Protein AF-A0A817QQA0-F1 (afdb_monomer_lite)

Structure (mmCIF, N/CA/C/O backbone):
data_AF-A0A817QQA0-F1
#
_entry.id   AF-A0A817QQA0-F1
#
loop_
_atom_site.group_PDB
_atom_site.id
_atom_site.type_symbol
_atom_site.label_atom_id
_atom_site.label_alt_id
_atom_site.label_comp_id
_atom_site.label_asym_id
_atom_site.label_entity_id
_atom_site.label_seq_id
_atom_site.pdbx_PDB_ins_code
_atom_site.Cartn_x
_atom_site.Cartn_y
_atom_site.Cartn_z
_atom_site.occupancy
_atom_site.B_iso_or_equiv
_atom_site.auth_seq_id
_atom_site.auth_comp_id
_atom_site.auth_asym_id
_atom_site.auth_atom_id
_atom_site.pdbx_PDB_model_num
ATOM 1 N N . MET A 1 1 ? 42.963 -22.232 39.625 1.00 41.88 1 MET A N 1
ATOM 2 C CA . MET A 1 1 ? 41.738 -21.409 39.687 1.00 41.88 1 MET A CA 1
ATOM 3 C C . MET A 1 1 ? 41.602 -20.690 38.348 1.00 41.88 1 MET A C 1
ATOM 5 O O . MET A 1 1 ? 42.029 -19.553 38.217 1.00 41.88 1 MET A O 1
ATOM 9 N N . GLN A 1 2 ? 41.128 -21.407 37.322 1.00 45.94 2 GLN A N 1
ATOM 10 C CA . GLN A 1 2 ? 40.699 -20.827 36.046 1.00 45.94 2 GLN A CA 1
ATOM 11 C C . GLN A 1 2 ? 39.232 -20.428 36.199 1.00 45.94 2 GLN A C 1
ATOM 13 O O . GLN A 1 2 ? 38.426 -21.272 36.580 1.00 45.94 2 GLN A O 1
ATOM 18 N N . GLY A 1 3 ? 38.895 -19.175 35.913 1.00 53.44 3 GLY A N 1
ATOM 19 C CA . GLY A 1 3 ? 37.509 -18.718 35.946 1.00 53.44 3 GLY A CA 1
ATOM 20 C C . GLY A 1 3 ? 37.407 -17.217 36.155 1.00 53.44 3 GLY A C 1
ATOM 21 O O . GLY A 1 3 ? 37.130 -16.761 37.258 1.00 53.44 3 GLY A O 1
ATOM 22 N N . GLN A 1 4 ? 37.638 -16.452 35.093 1.00 48.66 4 GLN A N 1
ATOM 23 C CA . GLN A 1 4 ? 36.890 -15.218 34.900 1.00 48.66 4 GLN A CA 1
ATOM 24 C C . GLN A 1 4 ? 36.230 -15.324 33.535 1.00 48.66 4 GLN A C 1
ATOM 26 O O . GLN A 1 4 ? 36.881 -15.239 32.496 1.00 48.66 4 GLN A O 1
ATOM 31 N N . ASP A 1 5 ? 34.937 -15.618 33.585 1.00 53.16 5 ASP A N 1
ATOM 32 C CA . ASP A 1 5 ? 34.033 -15.689 32.452 1.00 53.16 5 ASP A CA 1
ATOM 33 C C . ASP A 1 5 ? 33.960 -14.316 31.780 1.00 53.16 5 ASP A C 1
ATOM 35 O O . ASP A 1 5 ? 33.256 -13.408 32.225 1.00 53.16 5 ASP A O 1
ATOM 39 N N . VAL A 1 6 ? 34.727 -14.139 30.707 1.00 58.66 6 VAL A N 1
ATOM 40 C CA . VAL A 1 6 ? 34.665 -12.922 29.899 1.00 58.66 6 VAL A CA 1
ATOM 41 C C . VAL A 1 6 ? 33.489 -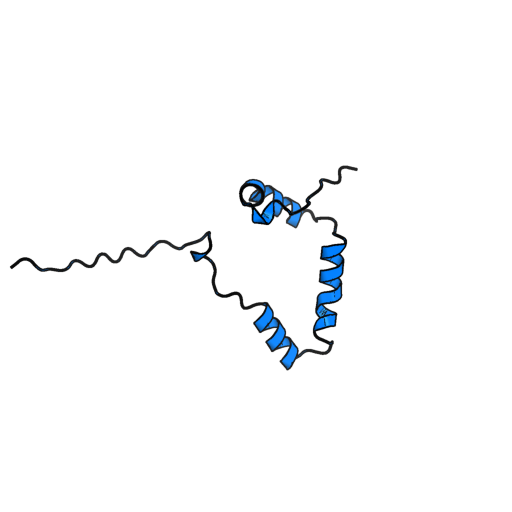13.067 28.936 1.00 58.66 6 VAL A C 1
ATOM 43 O O . VAL A 1 6 ? 33.578 -13.737 27.907 1.00 58.66 6 VAL A O 1
ATOM 46 N N . VAL A 1 7 ? 32.351 -12.468 29.284 1.00 58.41 7 VAL A N 1
ATOM 47 C CA . VAL A 1 7 ? 31.177 -12.413 28.403 1.00 58.41 7 VAL A CA 1
ATOM 48 C C . VAL A 1 7 ? 31.426 -11.358 27.324 1.00 58.41 7 VAL A C 1
ATOM 50 O O . VAL A 1 7 ? 31.342 -10.157 27.574 1.00 58.41 7 VAL A O 1
ATOM 53 N N . TYR A 1 8 ? 31.729 -11.799 26.103 1.00 51.16 8 TYR A N 1
ATOM 54 C CA . TYR A 1 8 ? 31.806 -10.915 24.941 1.00 51.16 8 TYR A CA 1
ATOM 55 C C . TYR A 1 8 ? 30.398 -10.570 24.446 1.00 51.16 8 TYR A C 1
ATOM 57 O O . TYR A 1 8 ? 29.736 -11.374 23.790 1.00 51.16 8 TYR A O 1
ATOM 65 N N . LEU A 1 9 ? 29.945 -9.349 24.727 1.00 51.03 9 LEU A N 1
ATOM 66 C CA . LEU A 1 9 ? 28.691 -8.811 24.204 1.00 51.03 9 LEU A CA 1
ATOM 67 C C . LEU A 1 9 ? 28.932 -8.243 22.797 1.00 51.03 9 LEU A C 1
ATOM 69 O O . LEU A 1 9 ? 29.025 -7.035 22.592 1.00 51.03 9 LEU A O 1
ATOM 73 N N . TYR A 1 10 ? 29.070 -9.125 21.805 1.00 50.12 10 TYR A N 1
ATOM 74 C CA . TYR A 1 10 ? 28.997 -8.701 20.408 1.00 50.12 10 TYR A CA 1
ATOM 75 C C . TYR A 1 10 ? 27.543 -8.338 20.109 1.00 50.12 10 TYR A C 1
ATOM 77 O O . TYR A 1 10 ? 26.711 -9.212 19.862 1.00 50.12 10 TYR A O 1
ATOM 85 N N . LEU A 1 11 ? 27.229 -7.040 20.152 1.00 54.19 11 LEU A N 1
ATOM 86 C CA . LEU A 1 11 ? 25.995 -6.503 19.588 1.00 54.19 11 LEU A CA 1
ATOM 87 C C . LEU A 1 11 ? 25.884 -7.023 18.149 1.00 54.19 11 LEU A C 1
ATOM 89 O O . LEU A 1 11 ? 26.654 -6.640 17.266 1.00 54.19 11 LEU A O 1
ATOM 93 N N . ARG A 1 12 ? 24.959 -7.962 17.935 1.00 55.03 12 ARG A N 1
ATOM 94 C CA . ARG A 1 12 ? 24.700 -8.570 16.634 1.00 55.03 12 ARG A CA 1
ATOM 95 C C . ARG A 1 12 ? 24.175 -7.463 15.728 1.00 55.03 12 ARG A C 1
ATOM 97 O O . ARG A 1 12 ? 23.063 -6.980 15.918 1.00 55.03 12 ARG A O 1
ATOM 104 N N . LEU A 1 13 ? 25.038 -7.026 14.817 1.00 57.16 13 LEU A N 1
ATOM 105 C CA . LEU A 1 13 ? 24.809 -5.940 13.874 1.00 57.16 13 LEU A CA 1
ATOM 106 C C . LEU A 1 13 ? 23.412 -6.036 13.242 1.00 57.16 13 LEU A C 1
ATOM 108 O O . LEU A 1 13 ? 22.981 -7.104 12.809 1.00 57.16 13 LEU A O 1
ATOM 112 N N . TYR A 1 14 ? 22.734 -4.890 13.230 1.00 63.06 14 TYR A N 1
ATOM 113 C CA . TYR A 1 14 ? 21.392 -4.635 12.718 1.00 63.06 14 TYR A CA 1
ATOM 114 C C . TYR A 1 14 ? 21.085 -5.398 11.419 1.00 63.06 14 TYR A C 1
ATOM 116 O O . TYR A 1 14 ? 21.653 -5.113 10.363 1.00 63.06 14 TYR A O 1
ATOM 124 N N . TYR A 1 15 ? 20.143 -6.342 11.475 1.00 70.50 15 TYR A N 1
ATOM 125 C CA . TYR A 1 15 ? 19.581 -6.953 10.273 1.00 70.50 15 TYR A CA 1
ATOM 126 C C . TYR A 1 15 ? 18.785 -5.898 9.504 1.00 70.50 15 TYR A C 1
ATOM 128 O O . TYR A 1 15 ? 17.683 -5.540 9.902 1.00 70.50 15 TYR A O 1
ATOM 136 N N . ILE A 1 16 ? 19.343 -5.395 8.402 1.00 82.44 16 ILE A N 1
ATOM 137 C CA . ILE A 1 16 ? 18.683 -4.423 7.510 1.00 82.44 16 ILE A CA 1
ATOM 138 C C . ILE A 1 16 ? 18.032 -5.076 6.278 1.00 82.44 16 ILE A C 1
ATOM 140 O O . ILE A 1 16 ? 17.428 -4.384 5.461 1.00 82.44 16 ILE A O 1
ATOM 144 N N . GLN A 1 17 ? 18.194 -6.393 6.104 1.00 83.38 17 GLN A N 1
ATOM 145 C CA . GLN A 1 17 ? 17.636 -7.172 4.994 1.00 83.38 17 GLN A CA 1
ATOM 146 C C . GLN A 1 17 ? 17.251 -8.589 5.448 1.00 83.38 17 GLN A C 1
ATOM 148 O O . GLN A 1 17 ? 17.829 -9.130 6.394 1.00 83.38 17 GLN A O 1
ATOM 153 N N . GLY A 1 18 ? 16.329 -9.216 4.712 1.00 84.62 18 GLY A N 1
ATOM 154 C CA . GLY A 1 18 ? 15.865 -10.585 4.958 1.00 84.62 18 GLY A CA 1
ATOM 155 C C . GLY A 1 18 ? 14.787 -10.679 6.042 1.00 84.62 18 GLY A C 1
ATOM 156 O O . GLY A 1 18 ? 14.384 -9.684 6.626 1.00 84.62 18 GLY A O 1
ATOM 157 N N . GLY A 1 19 ? 14.294 -11.887 6.328 1.00 89.06 19 GLY A N 1
ATOM 158 C CA . GLY A 1 19 ? 13.183 -12.073 7.277 1.00 89.06 19 GLY A CA 1
ATOM 159 C C . GLY A 1 19 ? 13.474 -11.569 8.697 1.00 89.06 19 GLY A C 1
ATOM 160 O O . GLY A 1 19 ? 12.566 -11.114 9.380 1.00 89.06 19 GLY A O 1
ATOM 161 N N . LEU A 1 20 ? 14.744 -11.576 9.118 1.00 90.38 20 LEU A N 1
ATOM 162 C CA . LEU A 1 20 ? 15.164 -11.076 10.433 1.00 90.38 20 LEU A CA 1
ATOM 163 C C . LEU A 1 20 ? 15.102 -9.546 10.562 1.00 90.38 20 LEU A C 1
ATOM 165 O O . LEU A 1 20 ? 15.177 -9.041 11.677 1.00 90.38 20 LEU A O 1
ATOM 169 N N . SER A 1 21 ? 14.967 -8.811 9.452 1.00 90.69 21 SER A N 1
ATOM 170 C CA . SER A 1 21 ? 14.756 -7.359 9.475 1.00 90.69 21 SER A CA 1
ATOM 171 C C . SER A 1 21 ? 13.276 -6.968 9.533 1.00 90.69 21 SER A C 1
ATOM 173 O O . SER A 1 21 ? 12.963 -5.781 9.482 1.00 90.69 21 SER A O 1
ATOM 175 N N . ILE A 1 22 ? 12.358 -7.940 9.563 1.00 92.25 22 ILE A N 1
ATOM 176 C CA . ILE A 1 22 ? 10.916 -7.701 9.475 1.00 92.25 22 ILE A CA 1
ATOM 177 C C . ILE A 1 22 ? 10.297 -7.747 10.873 1.00 92.25 22 ILE A C 1
ATOM 179 O O . ILE A 1 22 ? 10.333 -8.772 11.551 1.00 92.25 22 ILE A O 1
ATOM 183 N N . GLY A 1 23 ? 9.711 -6.625 11.294 1.00 92.38 23 GLY A N 1
ATOM 184 C CA . GLY A 1 23 ? 8.808 -6.582 12.444 1.00 92.38 23 GLY A CA 1
ATOM 185 C C . GLY A 1 23 ? 7.430 -7.157 12.104 1.00 92.38 23 GLY A C 1
ATOM 186 O O . GLY A 1 23 ? 7.115 -7.400 10.941 1.00 92.38 23 GLY A O 1
ATOM 187 N N . ILE A 1 24 ? 6.581 -7.354 13.115 1.00 96.56 24 ILE A N 1
ATOM 188 C CA . ILE A 1 24 ? 5.196 -7.794 12.893 1.00 96.56 24 ILE A CA 1
ATOM 189 C C . ILE A 1 24 ? 4.439 -6.679 12.139 1.00 96.56 24 ILE A C 1
ATOM 191 O O . ILE A 1 24 ? 4.342 -5.574 12.678 1.00 96.56 24 ILE A O 1
ATOM 195 N N . PRO A 1 25 ? 3.905 -6.927 10.925 1.00 95.50 25 PRO A N 1
ATOM 196 C CA . PRO A 1 25 ? 3.167 -5.914 10.172 1.00 95.50 25 PRO A CA 1
ATOM 197 C C . PRO A 1 25 ? 1.840 -5.583 10.868 1.00 95.50 25 PRO A C 1
ATOM 199 O O . PRO A 1 25 ? 1.083 -6.478 11.249 1.00 95.50 25 PRO A O 1
ATOM 202 N N . GLY A 1 26 ? 1.563 -4.290 11.039 1.00 97.94 26 GLY A 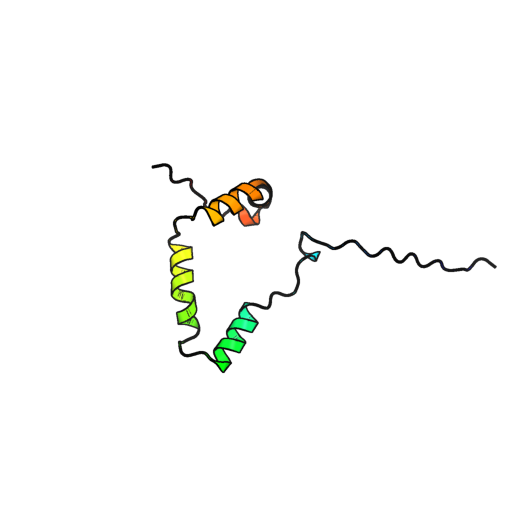N 1
ATOM 203 C CA . GLY A 1 26 ? 0.440 -3.774 11.834 1.00 97.94 26 GLY A CA 1
ATOM 204 C C . GLY A 1 26 ? -0.537 -2.900 11.050 1.00 97.94 26 GLY A C 1
ATOM 205 O O . GLY A 1 26 ? -1.547 -2.469 11.600 1.00 97.94 26 GLY A O 1
ATOM 206 N N . GLU A 1 27 ? -0.270 -2.639 9.772 1.00 97.88 27 GLU A N 1
ATOM 207 C CA . GLU A 1 27 ? -0.977 -1.662 8.943 1.00 97.88 27 GLU A CA 1
ATOM 208 C C . GLU A 1 27 ? -2.473 -1.975 8.839 1.00 97.88 27 GLU A C 1
ATOM 210 O O . GLU A 1 27 ? -3.301 -1.122 9.147 1.00 97.88 27 GLU A O 1
ATOM 215 N N . ILE A 1 28 ? -2.839 -3.214 8.493 1.00 97.69 28 ILE A N 1
ATOM 216 C CA . ILE A 1 28 ? -4.250 -3.619 8.364 1.00 97.69 28 ILE A CA 1
ATOM 217 C C . ILE A 1 28 ? -4.979 -3.547 9.712 1.00 97.69 28 ILE A C 1
ATOM 219 O O . ILE A 1 28 ? -6.124 -3.098 9.769 1.00 97.69 28 ILE A O 1
ATOM 223 N N . ALA A 1 29 ? -4.317 -3.933 10.807 1.00 98.12 29 ALA A N 1
ATOM 224 C CA . ALA A 1 29 ? -4.884 -3.830 12.151 1.00 98.12 29 ALA A CA 1
ATOM 225 C C . ALA A 1 29 ? -5.080 -2.364 12.578 1.00 98.12 29 ALA A C 1
ATOM 227 O O . ALA A 1 29 ? -6.103 -2.021 13.179 1.00 98.12 29 ALA A O 1
ATOM 228 N N . GLY A 1 30 ? -4.135 -1.489 12.226 1.00 98.44 30 GLY A N 1
ATOM 229 C CA . GLY A 1 30 ? -4.228 -0.047 12.435 1.00 98.44 30 GLY A CA 1
ATOM 230 C C . GLY A 1 30 ? -5.379 0.568 11.644 1.00 98.44 30 GLY A C 1
ATOM 231 O O . GLY A 1 30 ? -6.209 1.273 12.217 1.00 98.44 30 GLY A O 1
ATOM 232 N N . TYR A 1 31 ? -5.496 0.235 10.357 1.00 98.38 31 TYR A N 1
ATOM 233 C CA . TYR A 1 31 ? -6.596 0.694 9.506 1.00 98.38 31 TYR A CA 1
ATOM 234 C C . TYR A 1 31 ? -7.953 0.218 10.022 1.00 98.38 31 TYR A C 1
ATOM 236 O O . TYR A 1 31 ? -8.888 1.011 10.089 1.00 98.38 31 TYR A O 1
ATOM 244 N N . TRP A 1 32 ? -8.061 -1.044 10.444 1.00 98.44 32 TRP A N 1
ATOM 245 C CA . TRP A 1 32 ? -9.289 -1.577 11.031 1.00 98.44 32 TRP A CA 1
ATOM 246 C C . TRP A 1 32 ? -9.664 -0.863 12.332 1.00 98.44 32 TRP A C 1
ATOM 248 O O . TRP A 1 32 ? -10.823 -0.510 12.541 1.00 98.44 32 TRP A O 1
ATOM 258 N N . SER A 1 33 ? -8.687 -0.604 13.201 1.00 98.62 33 SER A N 1
ATOM 259 C CA . SER A 1 33 ? -8.915 0.118 14.458 1.00 98.62 33 SER A CA 1
ATOM 260 C C . SER A 1 33 ? -9.388 1.552 14.207 1.00 98.62 33 SER A C 1
ATOM 262 O O . SER A 1 33 ? -10.385 1.975 14.792 1.00 98.62 33 SER A O 1
ATOM 264 N N . ALA A 1 34 ? -8.746 2.267 13.277 1.00 98.56 34 ALA A N 1
ATOM 265 C CA . ALA A 1 34 ? -9.161 3.607 12.868 1.00 98.56 34 ALA A CA 1
ATOM 266 C C . ALA A 1 34 ? -10.549 3.606 12.212 1.00 98.56 34 ALA A C 1
ATOM 268 O O . ALA A 1 34 ? -11.362 4.489 12.476 1.00 98.56 34 ALA A O 1
ATOM 269 N N . HIS A 1 35 ? -10.857 2.599 11.393 1.00 98.62 35 HIS A N 1
ATOM 270 C CA . HIS A 1 35 ? -12.164 2.456 10.755 1.00 98.62 35 HIS A CA 1
ATOM 271 C C . HIS A 1 35 ? -13.280 2.171 11.760 1.00 98.62 35 HIS A C 1
ATOM 273 O O . HIS A 1 35 ? -14.335 2.788 11.670 1.00 98.62 35 HIS A O 1
ATOM 279 N N . LYS A 1 36 ? -13.040 1.338 12.777 1.00 98.50 36 LYS A N 1
ATOM 280 C CA . LYS A 1 36 ? -14.013 1.136 13.862 1.00 98.50 36 LYS A CA 1
ATOM 281 C C . LYS A 1 36 ? -14.325 2.423 14.627 1.00 98.50 36 LYS A C 1
ATOM 283 O O . LYS A 1 36 ? -15.443 2.575 15.106 1.00 98.50 36 LYS A O 1
ATOM 288 N N . GLN A 1 37 ? -13.351 3.322 14.763 1.00 98.50 37 GLN A N 1
ATOM 289 C CA . GLN A 1 37 ? -13.513 4.552 15.539 1.00 98.50 37 GLN A CA 1
ATOM 290 C C . GLN A 1 37 ? -14.050 5.729 14.710 1.00 98.50 37 GLN A C 1
ATOM 292 O O . GLN A 1 37 ? -14.825 6.534 15.220 1.00 98.50 37 GLN A O 1
ATOM 297 N N . TYR A 1 38 ? -13.649 5.835 13.442 1.00 98.56 38 TYR A N 1
ATOM 298 C CA . TYR A 1 38 ? -13.879 7.021 12.604 1.00 98.56 38 TYR A CA 1
ATOM 299 C C . TYR A 1 38 ? -14.464 6.705 11.219 1.00 98.56 38 TYR A C 1
ATOM 301 O O . TYR A 1 38 ? -14.693 7.612 10.415 1.00 98.56 38 TYR A O 1
ATOM 309 N N . GLY A 1 39 ? -14.678 5.429 10.904 1.00 97.88 39 GLY A N 1
ATOM 310 C CA . GLY A 1 39 ? -15.145 4.971 9.602 1.00 97.88 39 GLY A CA 1
ATOM 311 C C . GLY A 1 39 ? -16.575 5.409 9.309 1.00 97.88 39 GLY A C 1
ATOM 312 O O . GLY A 1 39 ? -17.460 5.332 10.155 1.00 97.88 39 GLY A O 1
ATOM 313 N N . LYS A 1 40 ? -16.798 5.859 8.072 1.00 98.31 40 LYS A N 1
ATOM 314 C CA . LYS A 1 40 ? -18.124 6.264 7.572 1.00 98.31 40 LYS A CA 1
ATOM 315 C C . LYS A 1 40 ? -18.635 5.370 6.447 1.00 98.31 40 LYS A C 1
ATOM 317 O O . LYS A 1 40 ? -19.833 5.164 6.316 1.00 98.31 40 LYS A O 1
ATOM 322 N N . LEU A 1 41 ? -17.721 4.856 5.627 1.00 98.38 41 LEU A N 1
ATOM 323 C CA . LEU A 1 41 ? -18.037 3.951 4.526 1.00 98.38 41 LEU A CA 1
ATOM 324 C C . LEU A 1 41 ? -17.895 2.494 4.977 1.00 98.38 41 LEU A C 1
ATOM 326 O O . LEU A 1 41 ? -17.087 2.227 5.870 1.00 98.38 41 LEU A O 1
ATOM 330 N N . PRO A 1 42 ? -18.605 1.538 4.353 1.00 98.25 42 PRO A N 1
ATOM 331 C CA . PRO A 1 42 ? -18.358 0.117 4.574 1.00 98.25 42 PRO A CA 1
ATOM 332 C C . PRO A 1 42 ? -16.886 -0.233 4.336 1.00 98.25 42 PRO A C 1
ATOM 334 O O . PRO A 1 42 ? -16.275 0.259 3.388 1.00 98.25 42 PRO A O 1
ATOM 337 N N . TRP A 1 43 ? -16.323 -1.109 5.170 1.00 98.12 43 TRP A N 1
ATOM 338 C CA . TRP A 1 43 ? -14.904 -1.478 5.112 1.00 98.12 43 TRP A CA 1
ATOM 339 C C . TRP A 1 43 ? -14.465 -1.944 3.717 1.00 98.12 43 TRP A C 1
ATOM 341 O O . TRP A 1 43 ? -13.468 -1.466 3.187 1.00 98.12 43 TRP A O 1
ATOM 351 N N . SER A 1 44 ? -15.255 -2.811 3.079 1.00 97.81 44 SER A N 1
ATOM 352 C CA . SER A 1 44 ? -14.975 -3.340 1.739 1.00 97.81 44 SER A CA 1
ATOM 353 C C . SER A 1 44 ? -14.916 -2.263 0.653 1.00 97.81 44 SER A C 1
ATOM 355 O O . SER A 1 44 ? -14.123 -2.378 -0.282 1.00 97.81 44 SER A O 1
ATOM 357 N N . ALA A 1 45 ? -15.709 -1.195 0.782 1.00 98.06 45 ALA A N 1
ATOM 358 C CA . ALA A 1 45 ? -15.770 -0.126 -0.209 1.00 98.06 45 ALA A CA 1
ATOM 359 C C . ALA A 1 45 ? -14.442 0.640 -0.320 1.00 98.06 45 ALA A C 1
ATOM 361 O O . ALA A 1 45 ? -14.104 1.123 -1.396 1.00 98.06 45 ALA A O 1
ATOM 362 N N . LEU A 1 46 ? -13.660 0.697 0.764 1.00 98.00 46 LEU A N 1
ATOM 363 C CA . LEU A 1 46 ? -12.368 1.390 0.793 1.00 98.00 46 LEU A CA 1
ATOM 364 C C . LEU A 1 46 ? -11.317 0.729 -0.110 1.00 98.00 46 LEU A C 1
ATOM 366 O O . LEU A 1 46 ? -10.410 1.405 -0.588 1.00 98.00 46 LEU A O 1
ATOM 370 N N . PHE A 1 47 ? -11.436 -0.579 -0.358 1.00 98.00 47 PHE A N 1
ATOM 371 C CA . PHE A 1 47 ? -10.437 -1.354 -1.101 1.00 98.00 47 PHE A CA 1
ATOM 372 C C . PHE A 1 47 ? -10.788 -1.546 -2.572 1.00 98.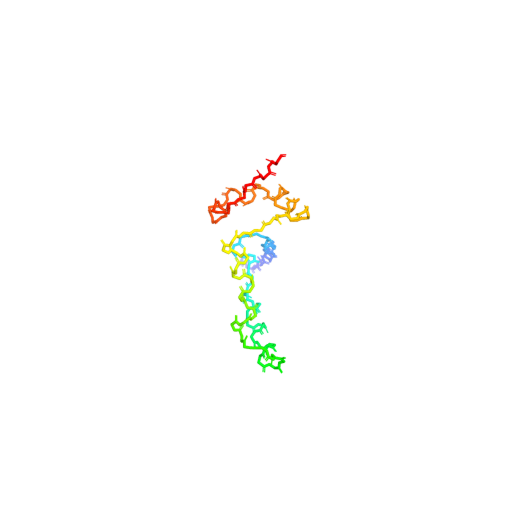00 47 PHE A C 1
ATOM 374 O O . PHE A 1 47 ? -9.894 -1.836 -3.364 1.00 98.00 47 PHE A O 1
ATOM 381 N N . LYS A 1 48 ? -12.060 -1.372 -2.956 1.00 97.75 48 LYS A N 1
ATOM 382 C CA . LYS A 1 48 ? -12.519 -1.616 -4.331 1.00 97.75 48 LYS A CA 1
ATOM 383 C C . LYS A 1 48 ? -11.667 -0.887 -5.386 1.00 97.75 48 LYS A C 1
ATOM 385 O O . LYS A 1 48 ? -11.198 -1.575 -6.287 1.00 97.75 48 LYS A O 1
ATOM 390 N N . PRO A 1 49 ? -11.350 0.419 -5.251 1.00 97.38 49 PRO A N 1
ATOM 391 C CA . PRO A 1 49 ? -10.538 1.113 -6.255 1.00 97.38 49 PRO A CA 1
ATOM 392 C C . PRO A 1 49 ? -9.114 0.553 -6.383 1.00 97.38 49 PRO A C 1
ATOM 394 O O . PRO A 1 49 ? -8.565 0.486 -7.478 1.00 97.38 49 PRO A O 1
ATOM 397 N N . ALA A 1 50 ? -8.509 0.128 -5.268 1.00 96.75 50 ALA A N 1
ATOM 398 C CA . ALA A 1 50 ? -7.170 -0.453 -5.273 1.00 96.75 50 ALA A CA 1
ATOM 399 C C . ALA A 1 50 ? -7.159 -1.859 -5.892 1.00 96.75 50 ALA A C 1
ATOM 401 O O . ALA A 1 50 ? -6.233 -2.195 -6.625 1.00 96.75 50 ALA A O 1
ATOM 402 N N . ILE A 1 51 ? -8.193 -2.663 -5.626 1.00 96.81 51 ILE A N 1
ATOM 403 C CA . ILE A 1 51 ? -8.370 -3.988 -6.237 1.00 96.81 51 ILE A CA 1
ATOM 404 C C . ILE A 1 51 ? -8.488 -3.853 -7.757 1.00 96.81 51 ILE A C 1
ATOM 406 O O . ILE A 1 51 ? -7.786 -4.555 -8.480 1.00 96.81 51 ILE A O 1
ATOM 410 N N . ASP A 1 52 ? -9.324 -2.928 -8.230 1.00 96.62 52 ASP A N 1
ATOM 411 C CA . ASP A 1 52 ? -9.534 -2.699 -9.664 1.00 96.62 52 ASP A CA 1
ATOM 412 C C . ASP A 1 52 ? -8.232 -2.282 -10.349 1.00 96.62 52 ASP A C 1
ATOM 414 O O . ASP A 1 52 ? -7.795 -2.928 -11.298 1.00 96.62 52 ASP A O 1
ATOM 418 N N . MET A 1 53 ? -7.529 -1.300 -9.780 1.00 94.81 53 MET A N 1
ATOM 419 C CA . MET A 1 53 ? -6.226 -0.850 -10.276 1.00 94.81 53 MET A CA 1
ATOM 420 C C . MET A 1 53 ? -5.167 -1.968 -10.304 1.00 94.81 53 MET A C 1
ATOM 422 O O . MET A 1 53 ? -4.344 -2.010 -11.217 1.00 94.81 53 MET A O 1
ATOM 426 N N . CYS A 1 54 ? -5.158 -2.880 -9.327 1.00 91.75 54 CYS A N 1
ATOM 427 C CA . CYS A 1 54 ? -4.234 -4.020 -9.313 1.00 91.75 54 CYS A CA 1
ATOM 428 C C . CYS A 1 54 ? -4.576 -5.080 -10.371 1.00 91.75 54 CYS A C 1
ATOM 430 O O . CYS A 1 54 ? -3.664 -5.721 -10.892 1.00 91.75 54 CYS A O 1
ATOM 432 N N . ASN A 1 55 ? -5.861 -5.270 -10.679 1.00 93.50 55 ASN A N 1
ATOM 433 C CA . ASN A 1 55 ? -6.316 -6.224 -11.691 1.00 93.50 55 ASN A CA 1
ATOM 434 C C . ASN A 1 55 ? -6.115 -5.695 -13.116 1.00 93.50 55 ASN A C 1
ATOM 436 O O . ASN A 1 55 ? -5.705 -6.444 -13.999 1.00 93.50 55 ASN A O 1
ATOM 440 N N . GLU A 1 56 ? -6.407 -4.415 -13.338 1.00 93.50 56 GLU A N 1
ATOM 441 C CA . GLU A 1 56 ? -6.331 -3.767 -14.653 1.00 93.50 56 GLU A CA 1
ATOM 442 C C . GLU A 1 56 ? -4.908 -3.296 -14.988 1.00 93.50 56 GLU A C 1
ATOM 444 O O . GLU A 1 56 ? -4.522 -3.219 -16.156 1.00 93.50 56 GLU A O 1
ATOM 449 N N . GLY A 1 57 ? -4.104 -3.017 -13.961 1.00 90.56 57 GLY A N 1
ATOM 450 C CA . GLY A 1 57 ? -2.811 -2.363 -14.096 1.00 90.56 57 GLY A CA 1
ATOM 451 C C . GLY A 1 57 ? -2.940 -0.845 -14.241 1.00 90.56 57 GLY A C 1
ATOM 452 O O . GLY A 1 57 ? -4.024 -0.276 -14.343 1.00 90.56 57 GLY A O 1
ATOM 453 N N . PHE A 1 58 ? -1.801 -0.155 -14.219 1.00 91.25 58 PHE A N 1
ATOM 454 C CA . PHE A 1 58 ? -1.747 1.301 -14.351 1.00 91.25 58 PHE A CA 1
ATOM 455 C C . PHE A 1 58 ? -0.398 1.757 -14.911 1.00 91.25 58 PHE A C 1
ATOM 457 O O . PHE A 1 58 ? 0.614 1.056 -14.824 1.00 91.25 58 PHE A O 1
ATOM 464 N N . THR A 1 59 ? -0.365 2.965 -15.475 1.00 92.31 59 THR A N 1
ATOM 465 C CA . THR A 1 59 ? 0.877 3.569 -15.964 1.00 92.31 59 THR A CA 1
ATOM 466 C C . THR A 1 59 ? 1.761 4.011 -14.800 1.00 92.31 59 THR A C 1
ATOM 468 O O . THR A 1 59 ? 1.363 4.811 -13.952 1.00 92.31 59 THR A O 1
ATOM 471 N N . ILE A 1 60 ? 3.001 3.524 -14.781 1.00 90.94 60 ILE A N 1
ATOM 472 C CA . ILE A 1 60 ? 3.979 3.860 -13.747 1.00 90.94 60 ILE A CA 1
ATOM 473 C C . ILE A 1 60 ? 4.471 5.300 -13.939 1.00 90.94 60 ILE A C 1
ATOM 475 O O . ILE A 1 60 ? 5.005 5.660 -14.987 1.00 90.94 60 ILE A O 1
ATOM 479 N N . GLN A 1 61 ? 4.356 6.120 -12.893 1.00 91.88 61 GLN A N 1
ATOM 480 C CA . GLN A 1 61 ? 4.901 7.478 -12.897 1.00 91.88 61 GLN A CA 1
ATOM 481 C C . GLN A 1 61 ? 6.423 7.502 -12.697 1.00 91.88 61 GLN A C 1
ATOM 483 O O . GLN A 1 61 ? 7.013 6.584 -12.126 1.00 91.88 61 GLN A O 1
ATOM 488 N N . LYS A 1 62 ? 7.060 8.609 -13.103 1.00 93.50 62 LYS A N 1
ATOM 489 C CA . LYS A 1 62 ? 8.526 8.786 -13.112 1.00 93.50 62 LYS A CA 1
ATOM 490 C C . LYS A 1 62 ? 9.208 8.395 -11.793 1.00 93.50 62 LYS A C 1
ATOM 492 O O . LYS A 1 62 ? 10.217 7.698 -11.822 1.00 93.50 62 LYS A O 1
ATOM 497 N N . ALA A 1 63 ? 8.656 8.801 -10.648 1.00 95.12 63 ALA A N 1
ATOM 498 C CA . ALA A 1 63 ? 9.235 8.507 -9.333 1.00 95.12 63 ALA A CA 1
ATOM 499 C C . ALA A 1 63 ? 9.248 7.002 -9.003 1.00 95.12 63 ALA A C 1
ATOM 501 O O . ALA A 1 63 ? 10.249 6.471 -8.508 1.00 95.12 63 ALA A O 1
ATOM 502 N N . LEU A 1 64 ? 8.155 6.299 -9.319 1.00 92.31 64 LEU A N 1
ATOM 503 C CA . LEU A 1 64 ? 8.059 4.856 -9.113 1.00 92.31 64 LEU A CA 1
ATOM 504 C C . LEU A 1 64 ? 8.943 4.105 -10.118 1.00 92.31 64 LEU A C 1
ATOM 506 O O . LEU A 1 64 ? 9.686 3.212 -9.718 1.00 92.31 64 LEU A O 1
ATOM 510 N N . ALA A 1 65 ? 8.951 4.524 -11.389 1.00 91.62 65 ALA A N 1
ATOM 511 C CA . ALA A 1 65 ? 9.832 3.961 -12.413 1.00 91.62 65 ALA A CA 1
ATOM 512 C C . ALA A 1 65 ? 11.308 4.072 -12.003 1.00 91.62 65 ALA A C 1
ATOM 514 O O . ALA A 1 65 ? 12.042 3.085 -12.042 1.00 91.62 65 ALA A O 1
ATOM 515 N N . PHE A 1 66 ? 11.728 5.248 -11.531 1.00 92.88 66 PHE A N 1
ATOM 516 C CA . PHE A 1 66 ? 13.083 5.470 -11.032 1.00 92.88 66 PHE A CA 1
ATOM 517 C C . PHE A 1 66 ? 13.422 4.540 -9.861 1.00 92.88 66 PHE A C 1
ATOM 519 O O . PHE A 1 66 ? 14.476 3.904 -9.857 1.00 92.88 66 PHE A O 1
ATOM 526 N N . SER A 1 67 ? 12.516 4.407 -8.889 1.00 91.56 67 SER A N 1
ATOM 527 C CA . SER A 1 67 ? 12.709 3.536 -7.723 1.00 91.56 67 SER A CA 1
ATOM 528 C C . SER A 1 67 ? 12.834 2.058 -8.105 1.00 91.56 67 SER A C 1
ATOM 530 O O . SER A 1 67 ? 13.695 1.358 -7.564 1.00 91.56 67 SER A O 1
ATOM 532 N N . ILE A 1 68 ? 12.028 1.592 -9.062 1.00 89.50 68 ILE A N 1
ATOM 533 C CA . ILE A 1 68 ? 12.092 0.226 -9.602 1.00 89.50 68 ILE A CA 1
ATOM 534 C C . ILE A 1 68 ? 13.434 -0.008 -10.299 1.00 89.50 68 ILE A C 1
ATOM 536 O O . ILE A 1 68 ? 14.116 -0.988 -10.006 1.00 89.50 68 ILE A O 1
ATOM 540 N N . LEU A 1 69 ? 13.847 0.902 -11.187 1.00 89.19 69 LEU A N 1
ATOM 541 C CA . LEU A 1 69 ? 15.103 0.777 -11.933 1.00 89.19 69 LEU A CA 1
ATOM 542 C C . LEU A 1 69 ? 16.326 0.823 -11.009 1.00 89.19 69 LEU A C 1
ATOM 544 O O . LEU A 1 69 ? 17.241 0.016 -11.163 1.00 89.19 69 LEU A O 1
ATOM 548 N N . LYS A 1 70 ? 16.320 1.694 -9.994 1.00 91.25 70 LYS A N 1
ATOM 549 C CA . LYS A 1 70 ? 17.385 1.773 -8.982 1.00 91.25 70 LYS A CA 1
ATOM 550 C C . LYS A 1 70 ? 17.533 0.472 -8.185 1.00 91.25 70 LYS A C 1
ATOM 552 O O . LYS A 1 70 ? 18.643 0.092 -7.823 1.00 91.25 70 LYS A O 1
ATOM 557 N N . ASN A 1 71 ? 16.428 -0.227 -7.924 1.00 88.38 71 ASN A N 1
ATOM 558 C CA . ASN A 1 71 ? 16.408 -1.476 -7.156 1.00 88.38 71 ASN A CA 1
ATOM 559 C C . ASN A 1 71 ? 16.309 -2.730 -8.036 1.00 88.38 71 ASN A C 1
ATOM 561 O O . ASN A 1 71 ? 16.012 -3.808 -7.522 1.00 88.38 71 ASN A O 1
ATOM 565 N N . LYS A 1 72 ? 16.586 -2.608 -9.343 1.00 83.69 72 LYS A N 1
ATOM 566 C CA . LYS A 1 72 ? 16.426 -3.675 -10.340 1.00 83.69 72 LYS A CA 1
ATOM 567 C C . LYS A 1 72 ? 17.013 -5.010 -9.860 1.00 83.69 72 LYS A C 1
ATOM 569 O O . LYS A 1 72 ? 16.281 -5.988 -9.798 1.00 83.69 72 LYS A O 1
ATOM 574 N N . HIS A 1 73 ? 18.280 -5.038 -9.444 1.00 82.31 73 HIS A N 1
ATOM 575 C CA . HIS A 1 73 ? 18.944 -6.263 -8.970 1.00 82.31 73 HIS A CA 1
ATOM 576 C C . HIS A 1 73 ? 18.142 -6.992 -7.868 1.00 82.31 73 HIS A C 1
ATOM 578 O O . HIS A 1 73 ? 17.813 -8.162 -8.010 1.00 82.31 73 HIS A O 1
ATOM 584 N N . LYS A 1 74 ? 17.664 -6.279 -6.839 1.00 79.31 74 LYS A N 1
ATOM 585 C CA . LYS A 1 74 ? 16.865 -6.880 -5.751 1.00 79.31 74 LYS A CA 1
ATOM 586 C C . LYS A 1 74 ? 15.536 -7.470 -6.227 1.00 79.31 74 LYS A C 1
ATOM 588 O O . LYS A 1 74 ? 15.072 -8.462 -5.679 1.00 79.31 74 LYS A O 1
ATOM 593 N N . LEU A 1 75 ? 14.894 -6.850 -7.213 1.00 79.06 75 LEU A N 1
ATOM 594 C CA . LEU A 1 75 ? 13.578 -7.284 -7.684 1.00 79.06 75 LEU A CA 1
ATOM 595 C C . LEU A 1 75 ? 13.669 -8.510 -8.600 1.00 79.06 75 LEU A C 1
ATOM 597 O O . LEU A 1 75 ? 12.834 -9.401 -8.512 1.00 79.06 75 LEU A O 1
ATOM 601 N N . TRP A 1 76 ? 14.676 -8.590 -9.468 1.00 76.38 76 TRP A N 1
ATOM 602 C CA . TRP A 1 76 ? 14.753 -9.673 -10.460 1.00 76.38 76 TRP A CA 1
ATOM 603 C C . TRP A 1 76 ? 15.502 -10.914 -9.957 1.00 76.38 76 TRP A C 1
ATOM 605 O O . TRP A 1 76 ? 15.215 -12.033 -10.407 1.00 76.38 76 TRP A O 1
ATOM 615 N N . ASP A 1 77 ? 16.393 -10.743 -8.979 1.00 78.69 77 ASP A N 1
ATOM 616 C CA . ASP A 1 77 ? 17.202 -11.834 -8.425 1.00 78.69 77 ASP A CA 1
ATOM 617 C C . ASP A 1 77 ? 16.423 -12.671 -7.388 1.00 78.69 77 ASP A C 1
ATOM 619 O O . ASP A 1 77 ? 16.761 -13.828 -7.131 1.00 78.69 77 ASP A O 1
ATOM 623 N N . HIS A 1 78 ? 15.312 -12.150 -6.849 1.00 73.25 78 HIS A N 1
ATOM 624 C CA . HIS A 1 78 ? 14.457 -12.854 -5.890 1.00 73.25 78 HIS A CA 1
ATOM 625 C C . HIS A 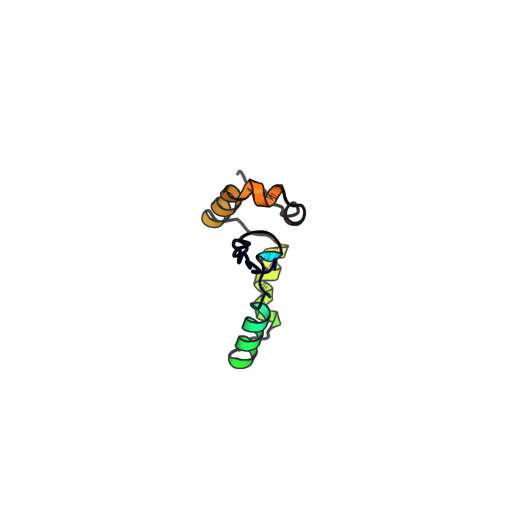1 78 ? 13.170 -13.396 -6.537 1.00 73.25 78 HIS A C 1
ATOM 627 O O . HIS A 1 78 ? 12.344 -12.658 -7.072 1.00 73.25 78 HIS A O 1
ATOM 633 N N . ARG A 1 79 ? 12.962 -14.721 -6.428 1.00 65.31 79 ARG A N 1
ATOM 634 C CA . ARG A 1 79 ? 11.836 -15.447 -7.050 1.00 65.31 79 ARG A CA 1
ATOM 635 C C . ARG A 1 79 ? 10.428 -14.851 -6.842 1.00 65.31 79 ARG A C 1
ATOM 637 O O . ARG A 1 79 ? 9.701 -14.856 -7.834 1.00 65.31 79 ARG A O 1
ATOM 644 N N . PRO A 1 80 ? 10.010 -14.331 -5.666 1.00 70.44 80 PRO A N 1
ATOM 645 C CA . PRO A 1 80 ? 8.634 -13.841 -5.506 1.00 70.44 80 PRO A CA 1
ATOM 646 C C . PRO A 1 80 ? 8.295 -12.623 -6.380 1.00 70.44 80 PRO A C 1
ATOM 648 O O . PRO A 1 80 ? 7.139 -12.442 -6.745 1.00 70.44 80 PRO A O 1
ATOM 651 N N . PHE A 1 81 ? 9.281 -11.815 -6.774 1.00 68.38 81 PHE A N 1
ATOM 652 C CA . PHE A 1 81 ? 9.048 -10.579 -7.531 1.00 68.38 81 PHE A CA 1
ATOM 653 C C . PHE A 1 81 ? 9.151 -10.756 -9.049 1.00 68.38 81 PHE A C 1
ATOM 655 O O . PHE A 1 81 ? 8.749 -9.872 -9.801 1.00 68.38 81 PHE A O 1
ATOM 662 N N . ARG A 1 82 ? 9.605 -11.924 -9.520 1.00 64.38 82 ARG A N 1
ATOM 663 C CA . ARG A 1 82 ? 9.725 -12.235 -10.954 1.00 64.38 82 ARG A CA 1
ATOM 664 C C . ARG A 1 82 ? 8.378 -12.262 -11.688 1.00 64.38 82 ARG A C 1
ATOM 666 O O . ARG A 1 82 ? 8.352 -12.170 -12.910 1.00 64.38 82 ARG A O 1
ATOM 673 N N . LEU A 1 83 ? 7.275 -12.390 -10.950 1.00 65.31 83 LEU A N 1
ATOM 674 C CA . LEU 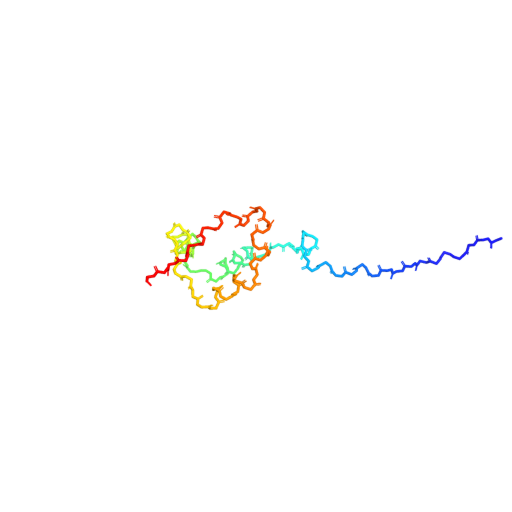A 1 83 ? 5.915 -12.385 -11.492 1.00 65.31 83 LEU A CA 1
ATOM 675 C C . LEU A 1 83 ? 5.363 -10.972 -11.735 1.00 65.31 83 LEU A C 1
ATOM 677 O O . LEU A 1 83 ? 4.317 -10.842 -12.367 1.00 65.31 83 LEU A O 1
ATOM 681 N N . LEU A 1 84 ? 6.049 -9.917 -11.273 1.00 71.81 84 LEU A N 1
ATOM 682 C CA . LEU A 1 84 ? 5.655 -8.541 -11.567 1.00 71.81 84 LEU A CA 1
ATOM 683 C C . LEU A 1 84 ? 5.820 -8.271 -13.067 1.00 71.81 84 LEU A C 1
ATOM 685 O O . LEU A 1 84 ? 6.930 -8.142 -13.585 1.00 71.81 84 LEU A O 1
ATOM 689 N N . GLN A 1 85 ? 4.694 -8.177 -13.770 1.00 71.12 85 GLN A N 1
ATOM 690 C CA . GLN A 1 85 ? 4.659 -7.898 -15.200 1.00 71.12 85 GLN A CA 1
ATOM 691 C C . GLN A 1 85 ? 4.867 -6.402 -15.453 1.00 71.12 85 GLN A C 1
ATOM 693 O O . GLN A 1 85 ? 3.921 -5.644 -15.640 1.00 71.12 85 GLN A O 1
ATOM 698 N N . ILE A 1 86 ? 6.125 -5.965 -15.463 1.00 72.62 86 ILE A N 1
ATOM 699 C CA . ILE A 1 86 ? 6.492 -4.597 -15.842 1.00 72.62 86 ILE A CA 1
ATOM 700 C C . ILE A 1 86 ? 6.851 -4.603 -17.324 1.00 72.62 86 ILE A C 1
ATOM 702 O O . ILE A 1 86 ? 7.881 -5.149 -17.720 1.00 72.62 86 ILE A O 1
ATOM 706 N N . ARG A 1 87 ? 6.000 -3.999 -18.153 1.00 64.50 87 ARG A N 1
ATOM 707 C CA . ARG A 1 87 ? 6.255 -3.826 -19.587 1.00 64.50 87 ARG A CA 1
ATOM 708 C C . ARG A 1 87 ? 6.652 -2.377 -19.844 1.00 64.50 87 ARG A C 1
ATOM 710 O O . ARG A 1 87 ? 5.970 -1.460 -19.396 1.00 64.50 87 ARG A O 1
ATOM 717 N N . SER A 1 88 ? 7.759 -2.170 -20.552 1.00 58.06 88 SER A N 1
ATOM 718 C CA . SER A 1 88 ? 8.105 -0.844 -21.061 1.00 58.06 88 SER A CA 1
ATOM 719 C C . SER A 1 88 ? 7.157 -0.527 -22.213 1.00 58.06 88 SER A C 1
ATOM 721 O O . SER A 1 88 ? 7.2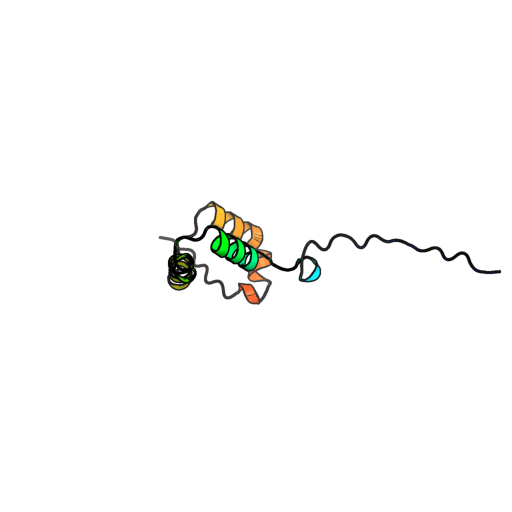68 -1.133 -23.276 1.00 58.06 88 SER A O 1
ATOM 723 N N . GLY A 1 89 ? 6.210 0.384 -21.996 1.00 54.34 89 GLY A N 1
ATOM 724 C CA . GLY A 1 89 ? 5.447 0.987 -23.083 1.00 54.34 89 GLY A CA 1
ATOM 725 C C . GLY A 1 89 ? 6.339 1.993 -23.800 1.00 54.34 89 GLY A C 1
ATOM 726 O O . GLY A 1 89 ? 6.387 3.152 -23.402 1.00 54.34 89 GLY A O 1
ATOM 727 N N . MET A 1 90 ? 7.099 1.541 -24.798 1.00 38.69 90 MET A N 1
ATOM 728 C CA . MET A 1 90 ? 7.603 2.445 -25.831 1.00 38.69 90 MET A CA 1
ATOM 729 C C . MET A 1 90 ? 6.457 2.621 -26.826 1.00 38.69 90 MET A C 1
ATOM 731 O O . MET A 1 90 ? 6.133 1.675 -27.541 1.00 38.69 90 MET A O 1
ATOM 735 N N . ASN A 1 91 ? 5.820 3.791 -26.799 1.00 43.53 91 ASN A N 1
ATOM 736 C CA . ASN A 1 91 ? 5.178 4.329 -27.995 1.00 43.53 91 ASN A CA 1
ATOM 737 C C . ASN A 1 91 ? 6.257 4.989 -28.850 1.00 43.53 91 ASN A C 1
ATOM 739 O O . ASN A 1 91 ? 7.155 5.621 -28.240 1.00 43.53 91 ASN A O 1
#

Sequence (91 aa):
MQGQDVVYLYLRLYYIQGGLSIGIPGEIAGYWSAHKQYGKLPWSALFKPAIDMCNEGFTIQKALAFSILKNKHKLWDHRPFRLLQIRSGMN

Secondary structure (DSSP, 8-state):
----------------SSGGGPPPP-HHHHHHHHHHHH--S-GGGGTHHHHHHHHH--PPPHHHHHHHHHTHHHHHHSGGGTT--------

Foldseek 3Di:
DDDDPDDDPPPPPQDPDDPSNDDDDCVVVVVVVCCVVPNDDPPVVVCVVVVVCVVVDDDDDPVRVVVCVVCVCVQCVDVVNVPPPDDPPDD

pLDDT: mean 82.01, std 17.73, range [38.69, 98.62]

Radius of gyration: 22.37 Å; chains: 1; bounding box: 60×30×68 Å